Protein AF-A0AB33ZT89-F1 (afdb_monomer_lite)

Radius of gyration: 24.78 Å; chains: 1; bounding box: 82×39×62 Å

Secondary structure (DSSP, 8-state):
---------THHHHHHHHHHHHHHHHHHHTT--PPEEEEEEESS-TTTHHHHHHHHHT-S---EEEEEEE-S-SSSHHHHHHHHHHH-TTEEEEE----HHHHHHHHTTTT---SEEEEEETT----TTHHHHHHHHHHHHHHHHHHHHHHHHHHHHTTS--

Foldseek 3Di:
DDDDDDDPDPVVVVVVVVVVLVVVVVVLVVPLLFAEEEEEEDAALVPQQVQAVVLVPLAPNHRYAYEYEYQAHPDCVVVVLVVCVVVDVSRHYHYDHHDDDVVSVVPCPVVDDTPHYHYDYSNDHDDNHRVVVVSVVVSVVVVVVSVVVVVVVVVVVVVVPD

Sequence (162 aa):
MNNTELKGSSSGLVFFCVGAVYNEFILILEKFSEKVSVIVTGYNDEKYLDQCVNSILNQTYSNIELILVDDGSTDNSPKICEEYRQKYDQVRVLHKKNGGIGSSRNAWLAMASGDYVLFIDNNNWLTETHIEDWCNLLEKMLIFRLAILTDSMKKNLHFYIG

InterPro domains:
  IPR001173 Glycosyltransferase 2-like [PF00535] (37-139)
  IPR029044 Nucleotide-diphospho-sugar transferases [G3DSA:3.90.550.10] (23-154)
  IPR029044 Nucleotide-diphospho-sugar transferases [SSF53448] (35-140)

Structure (mmCIF, N/CA/C/O backbone):
data_AF-A0AB33ZT89-F1
#
_entry.id   AF-A0AB33ZT89-F1
#
loop_
_atom_site.group_PDB
_atom_site.id
_atom_site.type_symbol
_atom_site.label_atom_id
_atom_site.label_alt_id
_atom_site.label_comp_id
_atom_site.label_asym_id
_atom_site.label_entity_id
_atom_site.label_seq_id
_atom_site.pdbx_PDB_ins_code
_atom_site.Cartn_x
_atom_site.Cartn_y
_atom_site.Cartn_z
_atom_site.occupancy
_atom_site.B_iso_or_equiv
_atom_site.auth_seq_id
_atom_site.auth_comp_id
_atom_site.auth_asym_id
_atom_site.auth_atom_id
_atom_site.pdbx_PDB_model_num
ATOM 1 N N . MET A 1 1 ? -65.349 13.844 43.407 1.00 34.12 1 MET A N 1
ATOM 2 C CA . MET A 1 1 ? -65.394 12.539 42.718 1.00 34.12 1 MET A CA 1
ATOM 3 C C . MET A 1 1 ? -64.802 12.696 41.324 1.00 34.12 1 MET A C 1
ATOM 5 O O . MET A 1 1 ? -65.401 13.392 40.524 1.00 34.12 1 MET A O 1
ATOM 9 N N . ASN A 1 2 ? -63.638 12.061 41.131 1.00 29.56 2 ASN A N 1
ATOM 10 C CA . ASN A 1 2 ? -63.069 11.446 39.914 1.00 29.56 2 ASN A CA 1
ATOM 11 C C . ASN A 1 2 ? -62.803 12.344 38.684 1.00 29.56 2 ASN A C 1
ATOM 13 O O . ASN A 1 2 ? -63.726 12.902 38.111 1.00 29.56 2 ASN A O 1
ATOM 17 N N . ASN A 1 3 ? -61.517 12.586 38.374 1.00 34.12 3 ASN A N 1
ATOM 18 C CA . ASN A 1 3 ? -60.662 11.888 37.374 1.00 34.12 3 ASN A CA 1
ATOM 19 C C . ASN A 1 3 ? -60.982 12.368 35.940 1.00 34.12 3 ASN A C 1
ATOM 21 O O . ASN A 1 3 ? -62.136 12.354 35.548 1.00 34.12 3 ASN A O 1
ATOM 25 N N . THR A 1 4 ? -60.048 12.821 35.102 1.00 32.59 4 THR A N 1
ATOM 26 C CA . THR A 1 4 ? -58.751 12.214 34.756 1.00 32.59 4 THR A CA 1
ATOM 27 C C . THR A 1 4 ? -57.781 13.251 34.169 1.00 32.59 4 THR A C 1
ATOM 29 O O . THR A 1 4 ? -58.078 13.863 33.144 1.00 32.59 4 THR A O 1
ATOM 32 N N . GLU A 1 5 ? -56.591 13.379 34.758 1.00 31.77 5 GLU A N 1
ATOM 33 C CA . GLU A 1 5 ? -55.411 13.951 34.100 1.00 31.77 5 GLU A CA 1
ATOM 34 C C . GLU A 1 5 ? -54.874 12.971 33.043 1.00 31.77 5 GLU A C 1
ATOM 36 O O . GLU A 1 5 ? -54.553 11.820 33.350 1.00 31.77 5 GLU A O 1
ATOM 41 N N . LEU A 1 6 ? -54.731 13.435 31.801 1.00 32.16 6 LEU A N 1
ATOM 42 C CA . LEU A 1 6 ? -53.931 12.768 30.775 1.00 32.16 6 LEU A CA 1
ATOM 43 C C . LEU A 1 6 ? -52.449 13.076 31.035 1.00 32.16 6 LEU A C 1
ATOM 45 O O . LEU A 1 6 ? -51.930 14.112 30.625 1.00 32.16 6 LEU A O 1
ATOM 49 N N . LYS A 1 7 ? -51.755 12.159 31.718 1.00 34.41 7 LYS A N 1
ATOM 50 C CA . LYS A 1 7 ? -50.287 12.131 31.787 1.00 34.41 7 LYS A CA 1
ATOM 51 C C . LYS A 1 7 ? -49.716 11.676 30.439 1.00 34.41 7 LYS A C 1
ATOM 53 O O . LYS A 1 7 ? -49.582 10.482 30.193 1.00 34.41 7 LYS A O 1
ATOM 58 N N . GLY A 1 8 ? -49.352 12.626 29.580 1.00 35.75 8 GLY A N 1
ATOM 59 C CA . GLY A 1 8 ? -48.455 12.383 28.449 1.00 35.75 8 GLY A CA 1
ATOM 60 C C . GLY A 1 8 ? -47.007 12.455 28.926 1.00 35.75 8 GLY A C 1
ATOM 61 O O . GLY A 1 8 ? -46.497 13.543 29.182 1.00 35.75 8 GLY A O 1
ATOM 62 N N . SER A 1 9 ? -46.352 11.306 29.107 1.00 36.62 9 SER A N 1
ATOM 63 C CA . SER A 1 9 ? -44.961 11.258 29.555 1.00 36.62 9 SER A CA 1
ATOM 64 C C . SER A 1 9 ? -44.011 11.506 28.373 1.00 36.62 9 SER A C 1
ATOM 66 O O . SER A 1 9 ? -43.807 10.668 27.498 1.00 36.62 9 SER A O 1
ATOM 68 N N . SER A 1 10 ? -43.374 12.675 28.368 1.00 40.53 10 SER A N 1
ATOM 69 C CA . SER A 1 10 ? -42.259 13.041 27.477 1.00 40.53 10 SER A CA 1
ATOM 70 C C . SER A 1 10 ? -41.025 12.132 27.634 1.00 40.53 10 SER A C 1
ATOM 72 O O . SER A 1 10 ? -40.096 12.183 26.831 1.00 40.53 10 SER A O 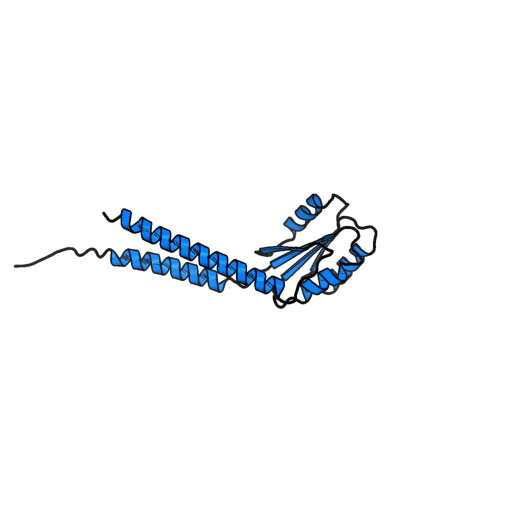1
ATOM 74 N N . SER A 1 11 ? -41.028 11.242 28.628 1.00 33.72 11 SER A N 1
ATOM 75 C CA . SER A 1 11 ? -39.993 10.238 28.880 1.00 33.72 11 SER A CA 1
ATOM 76 C C . SER A 1 11 ? -39.939 9.103 27.850 1.00 33.72 11 SER A C 1
ATOM 78 O O . SER A 1 11 ? -38.884 8.492 27.706 1.00 33.72 11 SER A O 1
ATOM 80 N N . GLY A 1 12 ? -41.019 8.836 27.102 1.00 29.48 12 GLY A N 1
ATOM 81 C CA . GLY A 1 12 ? -41.036 7.779 26.079 1.00 29.48 12 GLY A CA 1
ATOM 82 C C . GLY A 1 12 ? -40.236 8.127 24.818 1.00 29.48 12 GLY A C 1
ATOM 83 O O . GLY A 1 12 ? -39.539 7.275 24.275 1.00 29.48 12 GLY A O 1
ATOM 84 N N . LEU A 1 13 ? -40.272 9.393 24.387 1.00 31.30 13 LEU A N 1
ATOM 85 C CA . LEU A 1 13 ? -39.585 9.862 23.176 1.00 31.30 13 LEU A CA 1
ATOM 86 C C . LEU A 1 13 ? -38.067 10.003 23.393 1.00 31.30 13 LEU A C 1
ATOM 88 O O . LEU A 1 13 ? -37.276 9.640 22.526 1.00 31.30 13 LEU A O 1
ATOM 92 N N . VAL A 1 14 ? -37.656 10.458 24.585 1.00 33.09 14 VAL A N 1
ATOM 93 C CA . VAL A 1 14 ? -36.238 10.567 24.972 1.00 33.09 14 VAL A CA 1
ATOM 94 C C . VAL A 1 14 ? -35.586 9.184 25.065 1.00 33.09 14 VAL A C 1
ATOM 96 O O . VAL A 1 14 ? -34.478 9.005 24.569 1.00 33.09 14 VAL A O 1
ATOM 99 N N . PHE A 1 15 ? -36.277 8.181 25.622 1.00 32.16 15 PHE A N 1
ATOM 100 C CA . PHE A 1 15 ? -35.763 6.804 25.660 1.00 32.16 15 PHE A CA 1
ATOM 101 C C . PHE A 1 15 ? -35.628 6.193 24.257 1.00 32.16 15 PHE A C 1
ATOM 103 O O . PHE A 1 15 ? -34.660 5.483 23.988 1.00 32.16 15 PHE A O 1
ATOM 110 N N . PHE A 1 16 ? -36.550 6.518 23.345 1.00 36.16 16 PHE A N 1
ATOM 111 C CA . PHE A 1 16 ? -36.512 6.047 21.958 1.00 36.16 16 PHE A CA 1
ATOM 112 C C . PHE A 1 16 ? -35.351 6.669 21.162 1.00 36.16 16 PHE A C 1
ATOM 114 O O . PHE A 1 16 ? -34.632 5.950 20.470 1.00 36.16 16 PHE A O 1
ATOM 121 N N . CYS A 1 17 ? -35.097 7.977 21.321 1.00 45.22 17 CYS A N 1
ATOM 122 C CA . CYS A 1 17 ? -33.931 8.647 20.728 1.00 45.22 17 CYS A CA 1
ATOM 123 C C . CYS A 1 17 ? -32.603 8.086 21.253 1.00 45.22 17 CYS A C 1
ATOM 125 O O . CYS A 1 17 ? -31.674 7.891 20.476 1.00 45.22 17 CYS A O 1
ATOM 127 N N . VAL A 1 18 ? -32.498 7.806 22.557 1.00 50.53 18 VAL A N 1
ATOM 128 C CA . VAL A 1 18 ? -31.266 7.252 23.139 1.00 50.53 18 VAL A CA 1
ATOM 129 C C . VAL A 1 18 ? -31.041 5.813 22.666 1.00 50.53 18 VAL A C 1
ATOM 131 O O . VAL A 1 18 ? -29.913 5.480 22.325 1.00 50.53 18 VAL A O 1
ATOM 134 N N . GLY A 1 19 ? -32.089 4.985 22.577 1.00 50.44 19 GLY A N 1
ATOM 135 C CA . GLY A 1 19 ? -31.994 3.601 22.096 1.00 50.44 19 GLY A CA 1
ATOM 136 C C . GLY A 1 19 ? -31.639 3.473 20.609 1.00 50.44 19 GLY A C 1
ATOM 137 O O . GLY A 1 19 ? -30.825 2.625 20.254 1.00 50.44 19 GLY A O 1
ATOM 138 N N . ALA A 1 20 ? -32.181 4.341 19.747 1.00 52.38 20 ALA A N 1
ATOM 139 C CA . ALA A 1 20 ? -31.820 4.375 18.326 1.00 52.38 20 ALA A CA 1
ATOM 140 C C . ALA A 1 20 ? -30.356 4.795 18.120 1.00 52.38 20 ALA A C 1
ATOM 142 O O . ALA A 1 20 ? -29.627 4.132 17.387 1.00 52.38 20 ALA A O 1
ATOM 143 N N . VAL A 1 21 ? -29.898 5.825 18.844 1.00 58.00 21 VAL A N 1
ATOM 144 C CA . VAL A 1 21 ? -28.490 6.249 18.826 1.00 58.00 21 VAL A CA 1
ATOM 145 C C . VAL A 1 21 ? -27.582 5.153 19.383 1.00 58.00 21 VAL A C 1
ATOM 147 O O . VAL A 1 21 ? -26.502 4.954 18.852 1.00 58.00 21 VAL A O 1
ATOM 150 N N . TYR A 1 22 ? -28.008 4.409 20.409 1.00 57.62 22 TYR A N 1
ATOM 151 C CA . TYR A 1 22 ? -27.221 3.308 20.974 1.00 57.62 22 TYR A CA 1
ATOM 152 C C . TYR A 1 22 ? -27.085 2.125 20.007 1.00 57.62 22 TYR A C 1
ATOM 154 O O . TYR A 1 22 ? -26.001 1.569 19.888 1.00 57.62 22 TYR A O 1
ATOM 162 N N . ASN A 1 23 ? -28.148 1.760 19.284 1.00 53.50 23 ASN A N 1
ATOM 163 C CA . ASN A 1 23 ? -28.082 0.703 18.271 1.00 53.50 23 ASN A CA 1
ATOM 164 C C . ASN A 1 23 ? -27.254 1.123 17.051 1.00 53.50 23 ASN A C 1
ATOM 166 O O . ASN A 1 23 ? -26.459 0.323 16.569 1.00 53.50 23 ASN A O 1
ATOM 170 N N . GLU A 1 24 ? -27.378 2.369 16.580 1.00 57.09 24 GLU A N 1
ATOM 171 C CA . GLU A 1 24 ? -26.465 2.900 15.558 1.00 57.09 24 GLU A CA 1
ATOM 172 C C . GLU A 1 24 ? -25.019 2.931 16.068 1.00 57.09 24 GLU A C 1
ATOM 174 O O . GLU A 1 24 ? -24.102 2.605 15.326 1.00 57.09 24 GLU A O 1
ATOM 179 N N . PHE A 1 25 ? -24.804 3.243 17.347 1.00 60.03 25 PHE A N 1
ATOM 180 C CA . PHE A 1 25 ? -23.483 3.248 17.974 1.00 60.03 25 PHE A CA 1
ATOM 181 C C . PHE A 1 25 ? -22.879 1.839 18.091 1.00 60.03 25 PHE A C 1
ATOM 183 O O . PHE A 1 25 ? -21.705 1.663 17.787 1.00 60.03 25 PHE A O 1
ATOM 190 N N . ILE A 1 26 ? -23.672 0.826 18.457 1.00 56.72 26 ILE A N 1
ATOM 191 C CA . ILE A 1 26 ? -23.245 -0.584 18.464 1.00 56.72 26 ILE A CA 1
ATOM 192 C C . ILE A 1 26 ? -22.942 -1.065 17.039 1.00 56.72 26 ILE A C 1
ATOM 194 O O . ILE A 1 26 ? -21.902 -1.675 16.826 1.00 56.72 26 ILE A O 1
ATOM 198 N N . LEU A 1 27 ? -23.772 -0.711 16.050 1.00 54.66 27 LEU A N 1
ATOM 199 C CA . LEU A 1 27 ? -23.512 -1.019 14.637 1.00 54.66 27 LEU A CA 1
ATOM 200 C C . LEU A 1 27 ? -22.249 -0.331 14.099 1.00 54.66 27 LEU A C 1
ATOM 202 O O . LEU A 1 27 ? -21.576 -0.896 13.244 1.00 54.66 27 LEU A O 1
ATOM 206 N N . ILE A 1 28 ? -21.920 0.872 14.581 1.00 56.81 28 ILE A N 1
ATOM 207 C CA . ILE A 1 28 ? -20.676 1.578 14.239 1.00 56.81 28 ILE A CA 1
ATOM 208 C C . ILE A 1 28 ? -19.463 0.871 14.858 1.00 56.81 28 ILE A C 1
ATOM 210 O O . ILE A 1 28 ? -18.445 0.740 14.189 1.00 56.81 28 ILE A O 1
ATOM 214 N N . LEU A 1 29 ? -19.569 0.387 16.100 1.00 53.94 29 LEU A N 1
ATOM 215 C CA . LEU A 1 29 ? -18.483 -0.318 16.793 1.00 53.94 29 LEU A CA 1
ATOM 216 C C . LEU A 1 29 ? -18.247 -1.738 16.254 1.00 53.94 29 LEU A C 1
ATOM 218 O O . LEU A 1 29 ? -17.104 -2.163 16.123 1.00 53.94 29 LEU A O 1
ATOM 222 N N . GLU A 1 30 ? -19.304 -2.470 15.896 1.00 56.25 30 GLU A N 1
ATOM 223 C CA . GLU A 1 30 ? -19.187 -3.828 15.341 1.00 56.25 30 GLU A CA 1
ATOM 224 C C . GLU A 1 30 ? -18.564 -3.856 13.934 1.00 56.25 30 GLU A C 1
ATOM 226 O O . GLU A 1 30 ? -18.146 -4.915 13.464 1.00 56.25 30 GLU A O 1
ATOM 231 N N . LYS A 1 31 ? -18.464 -2.705 13.258 1.00 53.84 31 LYS A N 1
ATOM 232 C CA . LYS A 1 31 ? -18.026 -2.613 11.860 1.00 53.84 31 LYS A CA 1
ATOM 233 C C . LYS A 1 31 ? -16.517 -2.472 11.648 1.00 53.84 31 LYS A C 1
ATOM 235 O O . LYS A 1 31 ? -16.072 -2.520 10.512 1.00 53.84 31 LYS A O 1
ATOM 240 N N . PHE A 1 32 ? -15.710 -2.347 12.702 1.00 59.41 32 PHE A N 1
ATOM 241 C CA . PHE A 1 32 ? -14.314 -1.887 12.594 1.00 59.41 32 PHE A CA 1
ATOM 242 C C . PHE A 1 32 ? -13.289 -2.847 11.952 1.00 59.41 32 PHE A C 1
ATOM 244 O O . PHE A 1 32 ? -12.094 -2.553 11.931 1.00 59.41 32 PHE A O 1
ATOM 251 N N . SER A 1 33 ? -13.720 -3.952 11.339 1.00 61.97 33 SER A N 1
ATOM 252 C CA . SER A 1 33 ? -12.859 -4.762 10.461 1.00 61.97 33 SER A CA 1
ATOM 253 C C . SER A 1 33 ? -12.910 -4.257 9.013 1.00 61.97 33 SER A C 1
ATOM 255 O O . SER A 1 33 ? -13.154 -5.014 8.075 1.00 61.97 33 SER A O 1
ATOM 257 N N . GLU A 1 34 ? -12.708 -2.956 8.837 1.00 84.88 34 GLU A N 1
ATOM 258 C CA . GLU A 1 34 ? -12.790 -2.297 7.533 1.00 84.88 34 GLU A CA 1
ATOM 259 C C . GLU A 1 34 ? -11.513 -2.534 6.713 1.00 84.88 34 GLU A C 1
ATOM 261 O O . GLU A 1 34 ? -10.403 -2.589 7.242 1.00 84.88 34 GLU A O 1
ATOM 266 N N . LYS A 1 35 ? -11.641 -2.691 5.397 1.00 94.00 35 LYS A N 1
ATOM 267 C CA . LYS A 1 35 ? -10.486 -3.004 4.548 1.00 94.00 35 LYS A CA 1
ATOM 268 C C . LYS A 1 35 ? -9.660 -1.741 4.290 1.00 94.00 35 LYS A C 1
ATOM 270 O O . LYS A 1 35 ? -10.204 -0.698 3.931 1.00 94.00 35 LYS A O 1
ATOM 275 N N . VAL A 1 36 ? -8.334 -1.830 4.403 1.00 96.56 36 VAL A N 1
ATOM 276 C CA . VAL A 1 36 ? -7.425 -0.702 4.127 1.00 96.56 36 VAL A CA 1
ATOM 277 C C . VAL A 1 36 ? -6.739 -0.888 2.773 1.00 96.56 36 VAL A C 1
ATOM 279 O O . VAL A 1 36 ? -5.993 -1.846 2.570 1.00 96.56 36 VAL A O 1
ATOM 282 N N . SER A 1 37 ? -6.947 0.052 1.850 1.00 97.44 37 SER A N 1
ATOM 283 C CA . SER A 1 37 ? -6.167 0.171 0.615 1.00 97.44 37 SER A CA 1
ATOM 284 C C . SER A 1 37 ? -4.886 0.959 0.880 1.00 97.44 37 SER A C 1
ATOM 286 O O . SER A 1 37 ? -4.914 2.185 1.016 1.00 97.44 37 SER A O 1
ATOM 288 N N . VAL A 1 38 ? -3.748 0.273 0.924 1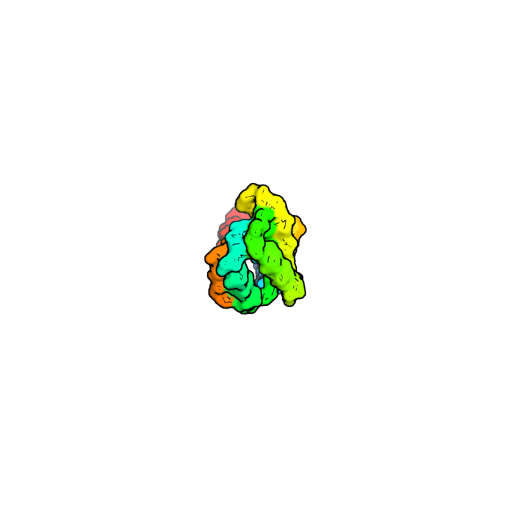.00 97.56 38 VAL A N 1
ATOM 289 C CA . VAL A 1 38 ? -2.434 0.916 1.023 1.00 97.56 38 VAL A CA 1
ATOM 290 C C . VAL A 1 38 ? -1.909 1.184 -0.382 1.00 97.56 38 VAL A C 1
ATOM 292 O O . VAL A 1 38 ? -1.789 0.268 -1.194 1.00 97.56 38 VAL A O 1
ATOM 295 N N . ILE A 1 39 ? -1.609 2.444 -0.681 1.00 97.06 39 ILE A N 1
ATOM 296 C CA . ILE A 1 39 ? -1.169 2.893 -2.001 1.00 97.06 39 ILE A CA 1
ATOM 297 C C . ILE A 1 39 ? 0.302 3.288 -1.931 1.00 97.06 39 ILE A C 1
ATOM 299 O O . ILE A 1 39 ? 0.657 4.228 -1.217 1.00 97.06 39 ILE A O 1
ATOM 303 N N . VAL A 1 40 ? 1.130 2.617 -2.730 1.00 96.25 40 VAL A N 1
ATOM 304 C CA . VAL A 1 40 ? 2.537 2.976 -2.940 1.00 96.25 40 VAL A CA 1
ATOM 305 C C . VAL A 1 40 ? 2.705 3.388 -4.394 1.00 96.25 40 VAL A C 1
ATOM 307 O O . VAL A 1 40 ? 2.487 2.594 -5.309 1.00 96.25 40 VAL A O 1
ATOM 310 N N . THR A 1 41 ? 3.073 4.645 -4.623 1.00 94.12 41 THR A N 1
ATOM 311 C CA . THR A 1 41 ? 3.369 5.162 -5.966 1.00 94.12 41 THR A CA 1
ATOM 312 C C . THR A 1 41 ? 4.869 5.358 -6.117 1.00 94.12 41 THR A C 1
ATOM 314 O O . THR A 1 41 ? 5.470 5.955 -5.224 1.00 94.12 41 THR A O 1
ATOM 317 N N . GLY A 1 42 ? 5.453 4.929 -7.237 1.00 91.62 42 GLY A N 1
ATOM 318 C CA . GLY A 1 42 ? 6.895 5.034 -7.458 1.00 91.62 42 GLY A CA 1
ATOM 319 C C . GLY A 1 42 ? 7.316 5.277 -8.906 1.00 91.62 42 GLY A C 1
ATOM 320 O O . GLY A 1 42 ? 6.551 5.051 -9.846 1.00 91.62 42 GLY A O 1
ATOM 321 N N . TYR A 1 43 ? 8.542 5.775 -9.053 1.00 95.00 43 TYR A N 1
ATOM 322 C CA . TYR A 1 43 ? 9.283 5.927 -10.299 1.00 95.00 43 TYR A CA 1
ATOM 323 C C . TYR A 1 43 ? 10.782 5.775 -10.009 1.00 95.00 43 TYR A C 1
ATOM 325 O O . TYR A 1 43 ? 11.399 6.670 -9.432 1.00 95.00 43 TYR A O 1
ATOM 333 N N . ASN A 1 44 ? 11.369 4.679 -10.485 1.00 95.56 44 ASN A N 1
ATOM 334 C CA . ASN A 1 44 ? 12.773 4.313 -10.293 1.00 95.56 44 ASN A CA 1
ATOM 335 C C . ASN A 1 44 ? 13.207 4.148 -8.816 1.00 95.56 44 ASN A C 1
ATOM 337 O O . ASN A 1 44 ? 14.166 4.780 -8.363 1.00 95.56 44 ASN A O 1
ATOM 341 N N . ASP A 1 45 ? 12.504 3.293 -8.067 1.00 92.06 45 ASP A N 1
ATOM 342 C CA . ASP A 1 45 ? 12.680 3.088 -6.620 1.00 92.06 45 ASP A CA 1
ATOM 343 C C . ASP A 1 45 ? 13.215 1.702 -6.243 1.00 92.06 45 ASP A C 1
ATOM 345 O O . ASP A 1 45 ? 13.026 1.250 -5.108 1.00 92.06 45 ASP A O 1
ATOM 349 N N . GLU A 1 46 ? 13.916 1.020 -7.155 1.00 95.00 46 GLU A N 1
ATOM 350 C CA . GLU A 1 46 ? 14.351 -0.374 -6.970 1.00 95.00 46 GLU A CA 1
ATOM 351 C C . GLU A 1 46 ? 15.127 -0.625 -5.662 1.00 95.00 46 GLU A C 1
ATOM 353 O O . GLU A 1 46 ? 15.126 -1.734 -5.134 1.00 95.00 46 GLU A O 1
ATOM 358 N N . LYS A 1 47 ? 15.772 0.414 -5.113 1.00 95.81 47 LYS A N 1
ATOM 359 C CA . LYS A 1 47 ? 16.573 0.344 -3.881 1.00 95.81 47 LYS A CA 1
ATOM 360 C C . LYS A 1 47 ? 15.748 0.279 -2.597 1.00 95.81 47 LYS A C 1
ATOM 362 O O . LYS A 1 47 ? 16.250 -0.241 -1.606 1.00 95.81 47 LYS A O 1
ATOM 367 N N . TYR A 1 48 ? 14.545 0.850 -2.591 1.00 94.19 48 TYR A N 1
ATOM 368 C CA . TYR A 1 48 ? 13.740 1.033 -1.375 1.00 94.19 48 TYR A CA 1
ATOM 369 C C . TYR A 1 48 ? 12.405 0.294 -1.430 1.00 94.19 48 TYR A C 1
ATOM 371 O O . TYR A 1 48 ? 11.851 -0.047 -0.384 1.00 94.19 48 TYR A O 1
ATOM 379 N N . LEU A 1 49 ? 11.921 -0.000 -2.640 1.00 94.88 49 LEU A N 1
ATOM 380 C CA . LEU A 1 49 ? 10.620 -0.612 -2.872 1.00 94.88 49 LEU A CA 1
ATOM 381 C C . LEU A 1 49 ? 10.443 -1.928 -2.105 1.00 94.88 49 LEU A C 1
ATOM 383 O O . LEU A 1 49 ? 9.405 -2.133 -1.485 1.00 94.88 49 LEU A O 1
ATOM 387 N N . ASP A 1 50 ? 11.464 -2.788 -2.087 1.00 95.12 50 ASP A N 1
ATOM 388 C CA . ASP A 1 50 ? 11.401 -4.073 -1.383 1.00 95.12 50 ASP A CA 1
ATOM 389 C C . ASP A 1 50 ? 11.193 -3.901 0.132 1.00 95.12 50 ASP A C 1
ATOM 391 O O . ASP A 1 50 ? 10.319 -4.528 0.730 1.00 95.12 50 ASP A O 1
ATOM 395 N N . GLN A 1 51 ? 11.942 -2.986 0.754 1.00 96.19 51 GLN A N 1
ATOM 396 C CA . GLN A 1 51 ? 11.816 -2.687 2.180 1.00 96.19 51 GLN A CA 1
ATOM 397 C C . GLN A 1 51 ? 10.457 -2.048 2.504 1.00 96.19 51 GLN A C 1
ATOM 399 O O . GLN A 1 51 ? 9.823 -2.414 3.497 1.00 96.19 51 GLN A O 1
ATOM 404 N N . CYS A 1 52 ? 9.999 -1.120 1.659 1.00 96.69 52 CYS A N 1
ATOM 405 C CA . CYS A 1 52 ? 8.696 -0.471 1.787 1.00 96.69 52 CYS A CA 1
ATOM 406 C C . CYS A 1 52 ? 7.562 -1.510 1.757 1.00 96.69 52 CYS A C 1
ATOM 408 O O . CYS A 1 52 ? 6.788 -1.614 2.714 1.00 96.69 52 CYS A O 1
ATOM 410 N N . VAL A 1 53 ? 7.519 -2.343 0.712 1.00 96.81 53 VAL A N 1
ATOM 411 C CA . VAL A 1 53 ? 6.474 -3.358 0.519 1.00 96.81 53 VAL A CA 1
ATOM 412 C C . VAL A 1 53 ? 6.487 -4.393 1.642 1.00 96.81 53 VAL A C 1
ATOM 414 O O . VAL A 1 53 ? 5.434 -4.684 2.212 1.00 96.81 53 VAL A O 1
ATOM 417 N N . ASN A 1 54 ? 7.663 -4.891 2.034 1.00 96.94 54 ASN A N 1
ATOM 418 C CA . ASN A 1 54 ? 7.771 -5.829 3.151 1.00 96.94 54 ASN A CA 1
ATOM 419 C C . ASN A 1 54 ? 7.264 -5.230 4.470 1.00 96.94 54 ASN A C 1
ATOM 421 O O . ASN A 1 54 ? 6.630 -5.938 5.250 1.00 96.94 54 ASN A O 1
ATOM 425 N N . SER A 1 55 ? 7.490 -3.939 4.729 1.00 97.69 55 SER A N 1
ATOM 426 C CA . SER A 1 55 ? 6.982 -3.302 5.954 1.00 97.69 55 SER A CA 1
ATOM 427 C C . SER A 1 55 ? 5.452 -3.238 6.008 1.00 97.69 55 SER A C 1
ATOM 429 O O . SER A 1 55 ? 4.874 -3.305 7.091 1.00 97.69 55 SER A O 1
ATOM 431 N N . ILE A 1 56 ? 4.793 -3.161 4.847 1.00 97.69 56 ILE A N 1
ATOM 432 C CA . ILE A 1 56 ? 3.330 -3.139 4.730 1.00 97.69 56 ILE A CA 1
ATOM 433 C C . ILE A 1 56 ? 2.755 -4.557 4.826 1.00 97.69 56 ILE A C 1
ATOM 435 O O . ILE A 1 56 ? 1.735 -4.769 5.474 1.00 97.69 56 ILE A O 1
ATOM 439 N N . LEU A 1 57 ? 3.401 -5.545 4.202 1.00 97.00 57 LEU A N 1
ATOM 440 C CA . LEU A 1 57 ? 2.921 -6.932 4.216 1.00 97.00 57 LEU A CA 1
ATOM 441 C C . LEU A 1 57 ? 3.113 -7.629 5.572 1.00 97.00 57 LEU A C 1
ATOM 443 O O . LEU A 1 57 ? 2.419 -8.604 5.845 1.00 97.00 57 LEU A O 1
ATOM 447 N N . ASN A 1 58 ? 4.019 -7.129 6.416 1.00 97.19 58 ASN A N 1
ATOM 448 C CA . ASN A 1 58 ? 4.278 -7.649 7.764 1.00 97.19 58 ASN A CA 1
ATOM 449 C C . ASN A 1 58 ? 3.548 -6.864 8.873 1.00 97.19 58 ASN A C 1
ATOM 451 O O . ASN A 1 58 ? 3.966 -6.904 10.028 1.00 97.19 58 ASN A O 1
ATOM 455 N N . GLN A 1 59 ? 2.490 -6.120 8.539 1.00 97.88 59 GLN A N 1
ATOM 456 C CA . GLN A 1 59 ? 1.684 -5.423 9.543 1.00 97.88 59 GLN A CA 1
ATOM 457 C C . GLN A 1 59 ? 0.909 -6.410 10.424 1.00 97.88 59 GLN A C 1
ATOM 459 O O . GLN A 1 59 ? 0.473 -7.466 9.965 1.00 97.88 59 GLN A O 1
ATOM 464 N N . THR A 1 60 ? 0.677 -6.037 11.683 1.00 96.75 60 THR A N 1
ATOM 465 C CA . THR A 1 60 ? -0.225 -6.777 12.584 1.00 96.75 60 THR A CA 1
ATOM 466 C C . THR A 1 60 ? -1.684 -6.704 12.126 1.00 96.75 60 THR A C 1
ATOM 468 O O . THR A 1 60 ? -2.456 -7.638 12.348 1.00 96.75 60 THR A O 1
ATOM 471 N N . TYR A 1 61 ? -2.054 -5.625 11.430 1.00 95.69 61 TYR A N 1
ATOM 472 C CA . TYR A 1 61 ? -3.350 -5.476 10.779 1.00 95.69 61 TYR A CA 1
ATOM 473 C C . TYR A 1 61 ? -3.409 -6.290 9.480 1.00 95.69 61 TYR A C 1
ATOM 475 O O . TYR A 1 61 ? -2.606 -6.075 8.577 1.00 95.69 61 TYR A O 1
ATOM 483 N N . SER A 1 62 ? -4.370 -7.207 9.358 1.00 93.44 62 SER A N 1
ATOM 484 C CA . SER A 1 62 ? -4.394 -8.184 8.259 1.00 93.44 62 SER A CA 1
ATOM 485 C C . SER A 1 62 ? -5.312 -7.827 7.086 1.00 93.44 62 SER A C 1
ATOM 487 O O . SER A 1 62 ? -5.068 -8.292 5.973 1.00 93.44 62 SER A O 1
ATOM 489 N N . ASN A 1 63 ? -6.356 -7.013 7.291 1.00 95.62 63 ASN A N 1
ATOM 490 C CA . ASN A 1 63 ? -7.344 -6.691 6.252 1.00 95.62 63 ASN A CA 1
ATOM 491 C C . ASN A 1 63 ? -6.850 -5.569 5.319 1.00 95.62 63 ASN A C 1
ATOM 493 O O . ASN A 1 63 ? -7.405 -4.470 5.266 1.00 95.62 63 ASN A O 1
ATOM 497 N N . ILE A 1 64 ? -5.754 -5.846 4.615 1.00 96.75 64 ILE A N 1
ATOM 498 C CA . ILE A 1 64 ? -5.054 -4.902 3.744 1.00 96.75 64 ILE A CA 1
ATOM 499 C C . ILE A 1 64 ? -5.158 -5.373 2.296 1.00 96.75 64 ILE A C 1
ATOM 501 O O . ILE A 1 64 ? -4.957 -6.548 1.998 1.00 96.75 64 ILE A O 1
ATOM 505 N N . GLU A 1 65 ? -5.378 -4.440 1.375 1.00 97.38 65 GLU A N 1
ATOM 506 C CA . GLU A 1 65 ? -4.905 -4.589 -0.002 1.00 97.38 65 GLU A CA 1
ATOM 507 C C . GLU A 1 65 ? -3.778 -3.597 -0.278 1.00 97.38 65 GLU A C 1
ATOM 509 O O . GLU A 1 65 ? -3.830 -2.443 0.147 1.00 97.38 65 GLU A O 1
ATOM 514 N N . LEU A 1 66 ? -2.765 -4.038 -1.015 1.00 98.06 66 LEU A N 1
ATOM 515 C CA . LEU A 1 66 ? -1.632 -3.209 -1.400 1.00 98.06 66 LEU A CA 1
ATOM 516 C C . LEU A 1 66 ? -1.700 -2.928 -2.898 1.00 98.06 66 LEU A C 1
ATOM 518 O O . LEU A 1 66 ? -1.720 -3.850 -3.711 1.00 98.06 66 LEU A O 1
ATOM 522 N N . ILE A 1 67 ? -1.717 -1.652 -3.268 1.00 98.12 67 ILE A N 1
ATOM 523 C CA . ILE A 1 67 ? -1.734 -1.205 -4.658 1.00 98.12 67 ILE A CA 1
ATOM 524 C C . ILE A 1 67 ? -0.409 -0.512 -4.960 1.00 98.12 67 ILE A C 1
ATOM 526 O O . ILE A 1 67 ? -0.124 0.570 -4.447 1.00 98.12 67 ILE A O 1
ATOM 530 N N . LEU A 1 68 ? 0.383 -1.143 -5.822 1.00 97.62 68 LEU A N 1
ATOM 531 C CA . LEU A 1 68 ? 1.645 -0.617 -6.325 1.00 97.62 68 LEU A CA 1
ATOM 532 C C . LEU A 1 68 ? 1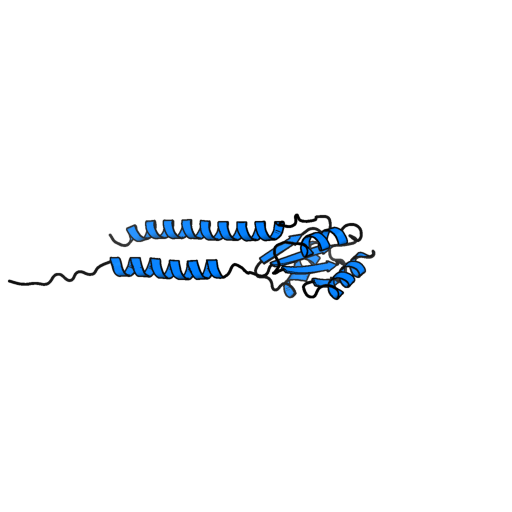.397 0.070 -7.668 1.00 97.62 68 LEU A C 1
ATOM 534 O O . LEU A 1 68 ? 0.945 -0.561 -8.625 1.00 97.62 68 LEU A O 1
ATOM 538 N N . VAL A 1 69 ? 1.690 1.363 -7.747 1.00 96.94 69 VAL A N 1
ATOM 539 C CA . VAL A 1 69 ? 1.586 2.144 -8.983 1.00 96.94 69 VAL A CA 1
ATOM 540 C C . VAL A 1 69 ? 2.985 2.500 -9.459 1.00 96.94 69 VAL A C 1
ATOM 542 O O . VAL A 1 69 ? 3.647 3.359 -8.878 1.00 96.94 69 VAL A O 1
ATOM 545 N N . ASP A 1 70 ? 3.404 1.863 -10.543 1.00 96.94 70 ASP A N 1
ATOM 546 C CA . ASP A 1 70 ? 4.649 2.158 -11.240 1.00 96.94 70 ASP A CA 1
ATOM 547 C C . ASP A 1 70 ? 4.396 3.205 -12.338 1.00 96.94 70 ASP A C 1
ATOM 549 O O . ASP A 1 70 ? 3.694 2.949 -13.324 1.00 96.94 70 ASP A O 1
ATOM 553 N N . ASP A 1 71 ? 4.968 4.401 -12.172 1.00 96.62 71 ASP A N 1
ATOM 554 C CA . ASP A 1 71 ? 4.832 5.524 -13.109 1.00 96.62 71 ASP A CA 1
ATOM 555 C C . ASP A 1 71 ? 5.843 5.448 -14.264 1.00 96.62 71 ASP A C 1
ATOM 557 O O . ASP A 1 71 ? 6.480 6.432 -14.638 1.00 96.62 71 ASP A O 1
ATOM 561 N N . GLY A 1 72 ? 5.989 4.260 -14.846 1.00 96.75 72 GLY A N 1
ATOM 562 C CA . GLY A 1 72 ? 6.799 4.025 -16.036 1.00 96.75 72 GLY A CA 1
ATOM 563 C C . GLY A 1 72 ? 8.291 4.007 -15.747 1.00 96.75 72 GLY A C 1
ATOM 564 O O . GLY A 1 72 ? 9.053 4.628 -16.493 1.00 96.75 72 GLY A O 1
ATOM 565 N N . SER A 1 73 ? 8.690 3.331 -14.668 1.00 97.12 73 SER A N 1
ATOM 566 C CA . SER A 1 73 ? 10.094 3.170 -14.291 1.00 97.12 73 SER A CA 1
ATOM 567 C C . SER A 1 73 ? 10.903 2.466 -15.383 1.00 97.12 73 SER A C 1
ATOM 569 O O . SER A 1 73 ? 10.398 1.647 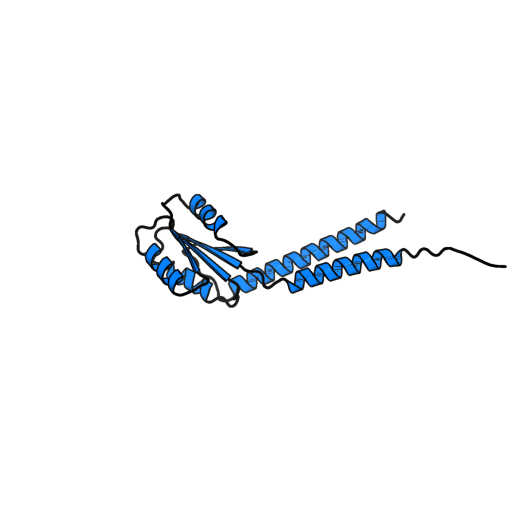-16.152 1.00 97.12 73 SER A O 1
ATOM 571 N N . THR A 1 74 ? 12.191 2.789 -15.437 1.00 97.38 74 THR A N 1
ATOM 572 C CA . THR A 1 74 ? 13.176 2.222 -16.372 1.00 97.38 74 THR A CA 1
ATOM 573 C C . THR A 1 74 ? 14.208 1.331 -15.682 1.00 97.38 74 THR A C 1
ATOM 575 O O . THR A 1 74 ? 15.100 0.805 -16.344 1.00 97.38 74 THR A O 1
ATOM 578 N N . ASP A 1 75 ? 14.128 1.213 -14.359 1.00 97.44 75 ASP A N 1
ATOM 579 C CA . ASP A 1 75 ? 14.963 0.346 -13.530 1.00 97.44 75 ASP A CA 1
ATOM 580 C C . ASP A 1 75 ? 14.248 -0.991 -13.228 1.00 97.44 75 ASP A C 1
ATOM 582 O O . ASP A 1 75 ? 13.332 -1.389 -13.954 1.00 97.44 75 ASP A O 1
ATOM 586 N N . ASN A 1 76 ? 14.656 -1.718 -12.180 1.00 97.75 76 ASN A N 1
ATOM 587 C CA . ASN A 1 76 ? 14.016 -2.989 -11.818 1.00 97.75 76 ASN A CA 1
ATOM 588 C C . ASN A 1 76 ? 12.704 -2.847 -11.027 1.00 97.75 76 ASN A C 1
ATOM 590 O O . ASN A 1 76 ? 12.082 -3.870 -10.730 1.00 97.75 76 ASN A O 1
ATOM 594 N N . SER A 1 77 ? 12.236 -1.634 -10.713 1.00 97.25 77 SER A N 1
ATOM 595 C CA . SER A 1 77 ? 10.995 -1.425 -9.945 1.00 97.25 77 SER A CA 1
ATOM 596 C C . SER A 1 77 ? 9.780 -2.173 -10.514 1.00 97.25 77 SER A C 1
ATOM 598 O O . SER A 1 77 ? 9.092 -2.840 -9.740 1.00 97.25 77 SER A O 1
ATOM 600 N N . PRO A 1 78 ? 9.518 -2.170 -11.842 1.00 97.75 78 PRO A N 1
ATOM 601 C CA . PRO A 1 78 ? 8.360 -2.866 -12.400 1.00 97.75 78 PRO A CA 1
ATOM 602 C C . PRO A 1 78 ? 8.427 -4.379 -12.173 1.00 97.75 78 PRO A C 1
ATOM 604 O O . PRO A 1 78 ? 7.412 -5.018 -11.903 1.00 97.75 78 PRO A O 1
ATOM 607 N N . LYS A 1 79 ? 9.638 -4.947 -12.244 1.00 98.31 79 LYS A N 1
ATOM 608 C CA . LYS A 1 79 ? 9.879 -6.369 -11.998 1.00 98.31 79 LYS A CA 1
ATOM 609 C C . LYS A 1 79 ? 9.618 -6.724 -10.533 1.00 98.31 79 LYS A C 1
ATOM 611 O O . LYS A 1 79 ? 8.927 -7.702 -10.278 1.00 98.31 79 LYS A O 1
ATOM 616 N N . ILE A 1 80 ? 10.112 -5.911 -9.598 1.00 97.56 80 ILE A N 1
ATOM 617 C CA . ILE A 1 80 ? 9.877 -6.100 -8.158 1.00 97.56 80 ILE A CA 1
ATOM 618 C C . ILE A 1 80 ? 8.370 -6.060 -7.860 1.00 97.56 80 ILE A C 1
ATOM 620 O O . ILE A 1 80 ? 7.852 -6.958 -7.201 1.00 97.56 80 ILE A O 1
ATOM 624 N N . CYS A 1 81 ? 7.636 -5.075 -8.397 1.00 97.88 81 CYS A N 1
ATOM 625 C CA . CYS A 1 81 ? 6.178 -5.001 -8.243 1.00 97.88 81 CYS A CA 1
ATOM 626 C C . CYS A 1 81 ? 5.484 -6.298 -8.689 1.00 97.88 81 CYS A C 1
ATOM 628 O O . CYS A 1 81 ? 4.616 -6.823 -7.990 1.00 97.88 81 CYS A O 1
ATOM 630 N N . GLU A 1 82 ? 5.874 -6.818 -9.850 1.00 98.31 82 GLU A N 1
ATOM 631 C CA . GLU A 1 82 ? 5.287 -8.019 -10.433 1.00 98.31 82 GLU A CA 1
ATOM 632 C C . GLU A 1 82 ? 5.602 -9.288 -9.623 1.00 98.31 82 GLU A C 1
ATOM 634 O O . GLU A 1 82 ? 4.725 -10.134 -9.444 1.00 98.31 82 GLU A O 1
ATOM 639 N N . GLU A 1 83 ? 6.808 -9.398 -9.058 1.00 98.31 83 GLU A N 1
ATOM 640 C CA . GLU A 1 83 ? 7.174 -10.482 -8.136 1.00 98.31 83 GLU A CA 1
ATOM 641 C C . GLU A 1 83 ? 6.257 -10.501 -6.901 1.00 98.31 83 GLU A C 1
ATOM 643 O O . GLU A 1 83 ? 5.749 -11.559 -6.516 1.00 98.31 83 GLU A O 1
ATOM 648 N N . TYR A 1 84 ? 5.963 -9.333 -6.320 1.00 98.31 84 TYR A N 1
ATOM 649 C CA . TYR A 1 84 ? 5.020 -9.226 -5.202 1.00 98.31 84 TYR A CA 1
ATOM 650 C C . TYR A 1 84 ? 3.583 -9.567 -5.605 1.00 98.31 84 TYR A C 1
ATOM 652 O O . TYR A 1 84 ? 2.911 -10.299 -4.876 1.00 98.31 84 TYR A O 1
ATOM 660 N N . ARG A 1 85 ? 3.123 -9.108 -6.777 1.00 98.19 85 ARG A N 1
ATOM 661 C CA . ARG A 1 85 ? 1.791 -9.442 -7.314 1.00 98.19 85 ARG A CA 1
ATOM 662 C C . ARG A 1 85 ? 1.587 -10.945 -7.488 1.00 98.19 85 ARG A C 1
ATOM 664 O O . ARG A 1 85 ? 0.487 -11.444 -7.289 1.00 98.19 85 ARG A O 1
ATOM 671 N N . GLN A 1 86 ? 2.629 -11.659 -7.907 1.00 98.38 86 GLN A N 1
ATOM 672 C CA . GLN A 1 86 ? 2.572 -13.108 -8.108 1.00 98.38 86 GLN A CA 1
ATOM 673 C C . GLN A 1 86 ? 2.615 -13.883 -6.790 1.00 98.38 86 GLN A C 1
ATOM 675 O O . GLN A 1 86 ? 2.080 -14.986 -6.711 1.00 98.38 86 GLN A O 1
ATOM 680 N N . LYS A 1 87 ? 3.271 -13.323 -5.769 1.00 98.25 87 LYS A N 1
ATOM 681 C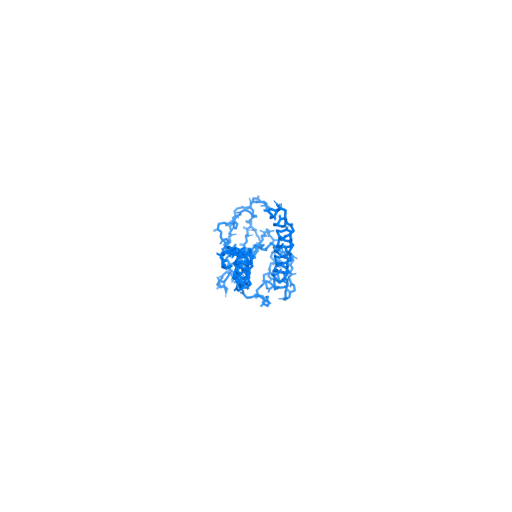 CA . LYS A 1 87 ? 3.477 -13.982 -4.478 1.00 98.25 87 LYS A CA 1
ATOM 682 C C . LYS A 1 87 ? 2.328 -13.766 -3.489 1.00 98.25 87 LYS A C 1
ATOM 684 O O . LYS A 1 87 ? 2.123 -14.619 -2.630 1.00 98.25 87 LYS A O 1
ATOM 689 N N . TYR A 1 88 ? 1.609 -12.648 -3.582 1.00 97.94 88 TYR A N 1
ATOM 690 C CA . TYR A 1 88 ? 0.601 -12.251 -2.598 1.00 97.94 88 TYR A CA 1
ATOM 691 C C . TYR A 1 88 ? -0.708 -11.825 -3.272 1.00 97.94 88 TYR A C 1
ATOM 693 O O . TYR A 1 88 ? -0.746 -10.818 -3.975 1.00 97.94 88 TYR A O 1
ATOM 701 N N . ASP A 1 89 ? -1.804 -12.527 -2.973 1.00 97.12 89 ASP A N 1
ATOM 702 C CA . ASP A 1 89 ? -3.128 -12.273 -3.573 1.00 97.12 89 ASP A CA 1
ATOM 703 C C . ASP A 1 89 ? -3.683 -10.871 -3.270 1.00 97.12 89 ASP A C 1
ATOM 705 O O . ASP A 1 89 ? -4.463 -10.311 -4.041 1.00 97.12 89 ASP A O 1
ATOM 709 N N . GLN A 1 90 ? -3.270 -10.282 -2.146 1.00 96.81 90 GLN A N 1
ATOM 710 C CA . GLN A 1 90 ? -3.673 -8.937 -1.732 1.00 96.81 90 GLN A CA 1
ATOM 711 C C . GLN A 1 90 ? -2.894 -7.810 -2.429 1.00 96.81 90 GLN A C 1
ATOM 713 O O . GLN A 1 90 ? -3.202 -6.637 -2.207 1.00 96.81 90 GLN A O 1
ATOM 718 N N . VAL A 1 91 ? -1.887 -8.136 -3.252 1.00 98.25 91 VAL A N 1
ATOM 719 C CA . VAL A 1 91 ? -1.069 -7.157 -3.979 1.00 98.25 91 VAL A CA 1
ATOM 720 C C . VAL A 1 91 ? -1.587 -6.982 -5.400 1.00 98.25 91 VAL A C 1
ATOM 722 O O . VAL A 1 91 ? -1.755 -7.930 -6.166 1.00 98.25 91 VAL A O 1
ATOM 725 N N . ARG A 1 92 ? -1.792 -5.728 -5.790 1.00 98.00 92 ARG A N 1
ATOM 726 C CA . ARG A 1 92 ? -2.230 -5.332 -7.127 1.00 98.00 92 ARG A CA 1
ATOM 727 C C . ARG A 1 92 ? -1.236 -4.338 -7.696 1.00 98.00 92 ARG A C 1
ATOM 729 O O . ARG A 1 92 ? -0.762 -3.460 -6.986 1.00 98.00 92 ARG A O 1
ATOM 736 N N . VAL A 1 93 ? -0.945 -4.458 -8.986 1.00 98.06 93 VAL A N 1
ATOM 737 C CA . VAL A 1 93 ? 0.043 -3.611 -9.660 1.00 98.06 93 VAL A CA 1
ATOM 738 C C . VAL A 1 93 ? -0.605 -2.892 -10.825 1.00 98.06 93 VAL A C 1
ATOM 740 O O . VAL A 1 93 ? -1.384 -3.482 -11.577 1.00 98.06 93 VAL A O 1
ATOM 743 N N . LEU A 1 94 ? -0.264 -1.617 -10.972 1.00 97.25 94 LEU A N 1
ATOM 744 C CA . LEU A 1 94 ? -0.608 -0.799 -12.118 1.00 97.25 94 LEU A CA 1
ATOM 745 C C . LEU A 1 94 ? 0.660 -0.208 -12.720 1.00 97.25 94 LEU A C 1
ATOM 747 O O . LEU A 1 94 ? 1.305 0.639 -12.106 1.00 97.25 94 LEU A O 1
ATOM 751 N N . HIS A 1 95 ? 0.965 -0.609 -13.950 1.00 97.44 95 HIS A N 1
ATOM 752 C CA . HIS A 1 95 ? 1.982 0.045 -14.762 1.00 97.44 95 HIS A CA 1
ATOM 753 C C . HIS A 1 95 ? 1.323 1.089 -15.649 1.00 97.44 95 HIS A C 1
ATOM 755 O O . HIS A 1 95 ? 0.332 0.813 -16.334 1.00 97.44 95 HIS A O 1
ATOM 761 N N . LYS A 1 96 ? 1.895 2.288 -15.676 1.00 95.69 96 LYS A N 1
ATOM 762 C CA . LYS A 1 96 ? 1.467 3.343 -16.593 1.00 95.69 96 LYS A CA 1
ATOM 763 C C . LYS A 1 96 ? 2.666 4.033 -17.220 1.00 95.69 96 LYS A C 1
ATOM 765 O O . LYS A 1 96 ? 3.788 3.929 -16.750 1.00 95.69 96 LYS A O 1
ATOM 770 N N . LYS A 1 97 ? 2.422 4.790 -18.287 1.00 96.62 97 LYS A N 1
ATOM 771 C CA . LYS A 1 97 ? 3.422 5.723 -18.819 1.00 96.62 97 L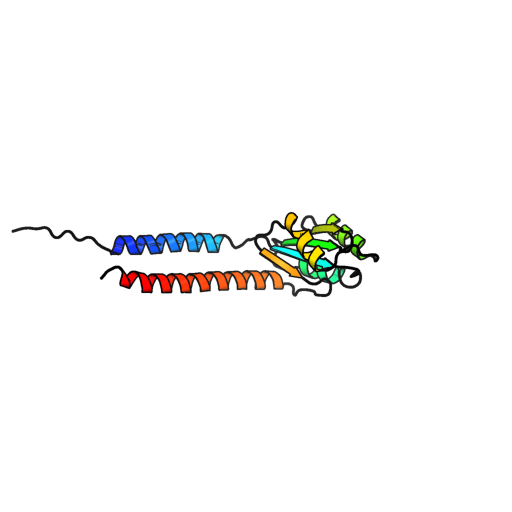YS A CA 1
ATOM 772 C C . LYS A 1 97 ? 3.651 6.853 -17.812 1.00 96.62 97 LYS A C 1
ATOM 774 O O . LYS A 1 97 ? 2.658 7.371 -17.301 1.00 96.62 97 LYS A O 1
ATOM 779 N N . ASN A 1 98 ? 4.903 7.274 -17.616 1.00 96.38 98 ASN A N 1
ATOM 780 C CA . ASN A 1 98 ? 5.260 8.378 -16.721 1.00 96.38 98 ASN A CA 1
ATOM 781 C C . ASN A 1 98 ? 4.384 9.620 -16.959 1.00 96.38 98 ASN A C 1
ATOM 783 O O . ASN A 1 98 ? 4.268 10.108 -18.089 1.00 96.38 98 ASN A O 1
ATOM 787 N N . GLY A 1 99 ? 3.735 10.084 -15.891 1.00 93.88 99 GLY A N 1
ATOM 788 C CA . GLY A 1 99 ? 2.891 11.281 -15.881 1.00 93.88 99 GLY A CA 1
ATOM 789 C C . GLY A 1 99 ? 3.048 12.127 -14.616 1.00 93.88 99 GLY A C 1
ATOM 790 O O . GLY A 1 99 ? 2.258 13.049 -14.405 1.00 93.88 99 GLY A O 1
ATOM 791 N N . GLY A 1 100 ? 4.032 11.808 -13.774 1.00 91.06 100 GLY A N 1
ATOM 792 C CA . GLY A 1 100 ? 4.293 12.464 -12.504 1.00 91.06 100 GLY A CA 1
ATOM 793 C C . GLY A 1 100 ? 3.338 12.043 -11.383 1.00 91.06 100 GLY A C 1
ATOM 794 O O . GLY A 1 100 ? 2.284 11.438 -11.594 1.00 91.06 100 GLY A O 1
ATOM 795 N N . ILE A 1 101 ? 3.688 12.452 -10.159 1.00 86.50 101 ILE A N 1
ATOM 796 C CA . ILE A 1 101 ? 3.039 12.014 -8.912 1.00 86.50 101 ILE A CA 1
ATOM 797 C C . ILE A 1 101 ? 1.521 12.237 -8.877 1.00 86.50 101 ILE A C 1
ATOM 799 O O . ILE A 1 101 ? 0.784 11.395 -8.370 1.00 86.50 101 ILE A O 1
ATOM 803 N N . GLY A 1 102 ? 1.029 13.342 -9.446 1.00 90.00 102 GLY A N 1
ATOM 804 C CA . GLY A 1 102 ? -0.408 13.626 -9.509 1.00 90.00 102 GLY A CA 1
ATOM 805 C C . GLY A 1 102 ? -1.162 12.638 -10.401 1.00 90.00 102 GLY A C 1
ATOM 806 O O . GLY A 1 102 ? -2.265 12.219 -10.065 1.00 90.00 102 GLY A O 1
ATOM 807 N N . SER A 1 103 ? -0.549 12.213 -11.510 1.00 93.38 103 SER A N 1
ATOM 808 C CA . SER A 1 103 ? -1.117 11.187 -12.385 1.00 93.38 103 SER A CA 1
ATOM 809 C C . SER A 1 103 ? -1.145 9.830 -11.680 1.00 93.38 103 SER A C 1
ATOM 811 O O . SER A 1 103 ? -2.180 9.163 -11.690 1.00 93.38 103 SER A O 1
ATOM 813 N N . SER A 1 104 ? -0.058 9.459 -10.999 1.00 91.12 104 SER A N 1
ATOM 814 C CA . SER A 1 104 ? 0.032 8.208 -10.233 1.00 91.12 104 SER A CA 1
ATOM 815 C C . SER A 1 104 ? -0.988 8.148 -9.097 1.00 91.12 104 SER A C 1
ATOM 817 O O . SER A 1 104 ? -1.665 7.136 -8.929 1.00 91.12 104 SER A O 1
ATOM 819 N N . ARG A 1 105 ? -1.188 9.262 -8.379 1.00 87.31 105 ARG A N 1
ATOM 820 C CA . ARG A 1 105 ? -2.186 9.393 -7.303 1.00 87.31 105 ARG A CA 1
ATOM 821 C C . ARG A 1 105 ? -3.639 9.401 -7.775 1.00 87.31 105 ARG A C 1
ATOM 823 O O . ARG A 1 105 ? -4.519 9.345 -6.930 1.00 87.31 105 ARG A O 1
ATOM 830 N N . ASN A 1 106 ? -3.910 9.446 -9.073 1.00 92.62 106 ASN A N 1
ATOM 831 C CA . ASN A 1 106 ? -5.269 9.267 -9.590 1.00 92.62 106 ASN A CA 1
ATOM 832 C C . ASN A 1 106 ? -5.470 7.875 -10.202 1.00 92.62 106 ASN A C 1
ATOM 834 O O . ASN A 1 106 ? -6.598 7.409 -10.327 1.00 92.62 106 ASN A O 1
ATOM 838 N N . ALA A 1 107 ? -4.386 7.198 -10.580 1.00 93.62 107 ALA A N 1
ATOM 839 C CA . ALA A 1 107 ? -4.444 5.965 -11.353 1.00 93.62 107 ALA A CA 1
ATOM 840 C C . ALA A 1 107 ? -4.965 4.761 -10.541 1.00 93.62 107 ALA A C 1
ATOM 842 O O . ALA A 1 107 ? -5.622 3.885 -11.097 1.00 93.62 107 ALA A O 1
ATOM 843 N N . TRP A 1 108 ? -4.734 4.741 -9.225 1.00 94.19 108 TRP A N 1
ATOM 844 C CA . TRP A 1 108 ? -5.200 3.674 -8.329 1.00 94.19 108 TRP A CA 1
ATOM 845 C C . TRP A 1 108 ? -6.696 3.760 -7.988 1.00 94.19 108 TRP A C 1
ATOM 847 O O . TRP A 1 108 ? -7.247 2.776 -7.502 1.00 94.19 108 TRP A O 1
ATOM 857 N N . LEU A 1 109 ? -7.366 4.896 -8.234 1.00 93.06 109 LEU A N 1
ATOM 858 C CA . LEU A 1 109 ? -8.740 5.150 -7.764 1.00 93.06 109 LEU A CA 1
ATOM 859 C C . LEU A 1 109 ? -9.736 4.077 -8.212 1.00 93.06 109 LEU A C 1
ATOM 861 O O . LEU A 1 109 ? -10.586 3.661 -7.438 1.00 93.06 109 LEU A O 1
ATOM 865 N N . ALA A 1 110 ? -9.617 3.605 -9.454 1.00 90.62 110 ALA A N 1
ATOM 866 C CA . ALA A 1 110 ? -10.490 2.561 -9.992 1.00 90.62 110 ALA A CA 1
ATOM 867 C C . ALA A 1 110 ? -10.144 1.150 -9.477 1.00 90.62 110 ALA A C 1
ATOM 869 O O . ALA A 1 110 ? -10.884 0.201 -9.725 1.00 90.62 110 ALA A O 1
ATOM 870 N N . MET A 1 111 ? -8.997 0.995 -8.813 1.00 93.44 111 MET A N 1
ATOM 871 C CA . MET A 1 111 ? -8.545 -0.270 -8.250 1.00 93.44 111 MET A CA 1
ATOM 872 C C . MET A 1 111 ? -8.910 -0.392 -6.777 1.00 93.44 111 MET A C 1
ATOM 874 O O . MET A 1 111 ? -9.316 -1.476 -6.379 1.00 93.44 111 MET A O 1
ATOM 878 N N . ALA A 1 112 ? -8.784 0.668 -5.979 1.00 95.19 112 ALA A N 1
ATOM 879 C CA . ALA A 1 112 ? -9.066 0.588 -4.549 1.00 95.19 112 ALA A CA 1
ATOM 880 C C . ALA A 1 112 ? -10.496 0.109 -4.253 1.00 95.19 112 ALA A C 1
ATOM 882 O O . ALA A 1 112 ? -11.464 0.501 -4.901 1.00 95.19 112 ALA A O 1
ATOM 883 N N . SER A 1 113 ? -10.590 -0.768 -3.263 1.00 94.88 113 SER A N 1
ATOM 884 C CA . SER A 1 113 ? -11.813 -1.384 -2.754 1.00 94.88 113 SER A CA 1
ATOM 885 C C . SER A 1 113 ? -11.896 -1.363 -1.227 1.00 94.88 113 SER A C 1
ATOM 887 O O . SER A 1 113 ? -12.846 -1.907 -0.676 1.00 94.88 113 SER A O 1
ATOM 889 N N . GLY A 1 114 ? -10.897 -0.790 -0.553 1.00 93.56 114 GLY A N 1
ATOM 890 C CA . GLY A 1 114 ? -10.910 -0.571 0.884 1.00 93.56 114 GLY A CA 1
ATOM 891 C C . GLY A 1 114 ? -11.773 0.624 1.272 1.00 93.56 114 GLY A C 1
ATOM 892 O O . GLY A 1 114 ? -11.921 1.586 0.516 1.00 93.56 114 GLY A O 1
ATOM 893 N N . ASP A 1 115 ? -12.314 0.562 2.479 1.00 91.50 115 ASP A N 1
ATOM 894 C CA . ASP A 1 115 ? -13.099 1.621 3.111 1.00 91.50 115 ASP A CA 1
ATOM 895 C C . ASP A 1 115 ? -12.207 2.799 3.531 1.00 91.50 115 ASP A C 1
ATOM 897 O O . ASP A 1 115 ? -12.644 3.952 3.588 1.00 91.50 115 ASP A O 1
ATOM 901 N N . TYR A 1 116 ? -10.926 2.504 3.770 1.00 92.69 116 TYR A N 1
ATOM 902 C CA . TYR A 1 116 ? -9.888 3.475 4.077 1.00 92.69 116 TYR A CA 1
ATOM 903 C C . TYR A 1 116 ? -8.748 3.416 3.066 1.00 92.69 116 TYR A C 1
ATOM 905 O O . TYR A 1 116 ? -8.388 2.353 2.564 1.00 92.69 116 TYR A O 1
ATOM 913 N N . VAL A 1 117 ? -8.130 4.571 2.814 1.00 94.50 117 VAL A N 1
ATOM 914 C CA . VAL A 1 117 ? -6.969 4.699 1.928 1.00 94.50 117 VAL A CA 1
ATOM 915 C C . VAL A 1 117 ? -5.797 5.274 2.712 1.00 94.50 117 VAL A C 1
ATOM 917 O O . VAL A 1 117 ? -5.917 6.343 3.313 1.00 94.50 117 VAL A O 1
ATOM 920 N N . LEU A 1 118 ? -4.657 4.585 2.666 1.00 94.88 118 LEU A N 1
ATOM 921 C CA . LEU A 1 118 ? -3.398 5.029 3.257 1.00 94.88 118 LEU A CA 1
ATOM 922 C C . LEU A 1 118 ? -2.343 5.188 2.160 1.00 94.88 118 LEU A C 1
ATOM 924 O O . LEU A 1 118 ? -2.030 4.239 1.448 1.00 94.88 118 LEU A O 1
ATOM 928 N N . PHE A 1 119 ? -1.778 6.385 2.033 1.00 94.19 119 PHE A N 1
ATOM 929 C CA . PHE A 1 119 ? -0.685 6.649 1.099 1.00 94.19 119 PHE A CA 1
ATOM 930 C C . PHE A 1 119 ? 0.658 6.489 1.785 1.00 94.19 119 PHE A C 1
ATOM 932 O O . PHE A 1 119 ? 0.895 7.133 2.806 1.00 94.19 119 PHE A O 1
ATOM 939 N N . ILE A 1 120 ? 1.538 5.699 1.178 1.00 92.88 120 ILE A N 1
ATOM 940 C CA . ILE A 1 120 ? 2.909 5.503 1.636 1.00 92.88 120 ILE A CA 1
ATOM 941 C C . ILE A 1 120 ? 3.859 5.869 0.498 1.00 92.88 120 ILE A C 1
ATOM 943 O O . ILE A 1 120 ? 3.719 5.392 -0.630 1.00 92.88 120 ILE A O 1
ATOM 947 N N . ASP A 1 121 ? 4.827 6.732 0.796 1.00 85.56 121 ASP A N 1
ATOM 948 C CA . ASP A 1 121 ? 5.903 7.032 -0.142 1.00 85.56 121 ASP A CA 1
ATOM 949 C C . ASP A 1 121 ? 6.834 5.812 -0.269 1.00 85.56 121 ASP A C 1
ATOM 951 O O . ASP A 1 121 ? 7.181 5.160 0.715 1.00 85.56 121 ASP A O 1
ATOM 955 N N . ASN A 1 122 ? 7.250 5.521 -1.498 1.00 77.31 122 ASN A N 1
ATOM 956 C CA . ASN A 1 122 ? 8.108 4.399 -1.913 1.00 77.31 122 ASN A CA 1
ATOM 957 C C . ASN A 1 122 ? 9.458 4.260 -1.173 1.00 77.31 122 ASN A C 1
ATOM 959 O O . ASN A 1 122 ? 10.075 3.196 -1.216 1.00 77.31 122 ASN A O 1
ATOM 963 N N . ASN A 1 123 ? 9.930 5.319 -0.518 1.00 82.88 123 ASN A N 1
ATOM 964 C CA . ASN A 1 123 ? 11.189 5.378 0.220 1.00 82.88 123 ASN A CA 1
ATOM 965 C C . ASN A 1 123 ? 10.999 5.354 1.746 1.00 82.88 123 ASN A C 1
ATOM 967 O O . ASN A 1 123 ? 11.980 5.474 2.481 1.00 82.88 123 ASN A O 1
ATOM 971 N N . ASN A 1 124 ? 9.759 5.180 2.210 1.00 88.19 124 ASN A N 1
ATOM 972 C CA . ASN A 1 124 ? 9.408 5.056 3.617 1.00 88.19 124 ASN A CA 1
ATOM 973 C C . ASN A 1 124 ? 8.993 3.618 3.949 1.00 88.19 124 ASN A C 1
ATOM 975 O O . ASN A 1 124 ? 8.505 2.869 3.104 1.00 88.19 124 ASN A O 1
ATOM 979 N N . TRP A 1 125 ? 9.158 3.239 5.213 1.00 91.75 125 TRP A N 1
ATOM 980 C CA . TRP A 1 125 ? 8.708 1.958 5.749 1.00 91.75 125 TRP A CA 1
ATOM 981 C C . TRP A 1 125 ? 8.004 2.164 7.084 1.00 91.75 125 TRP A C 1
ATOM 983 O O . TRP A 1 125 ? 8.286 3.108 7.826 1.00 91.75 125 TRP A O 1
ATOM 993 N N . LEU A 1 126 ? 7.072 1.266 7.371 1.00 95.25 126 LEU A N 1
ATOM 994 C CA . LEU A 1 126 ? 6.218 1.327 8.545 1.00 95.25 126 LEU A CA 1
ATOM 995 C C . LEU A 1 126 ? 6.771 0.477 9.691 1.00 95.25 126 LEU A C 1
ATOM 997 O O . LEU A 1 126 ? 7.459 -0.520 9.477 1.00 95.25 126 LEU A O 1
ATOM 1001 N N . THR A 1 127 ? 6.442 0.863 10.923 1.00 96.75 127 THR A N 1
ATOM 1002 C CA . THR A 1 127 ? 6.550 -0.030 12.083 1.00 96.75 127 THR A CA 1
ATOM 1003 C C . THR A 1 127 ? 5.469 -1.103 12.005 1.00 96.75 127 THR A C 1
ATOM 1005 O O . THR A 1 127 ? 4.414 -0.856 11.431 1.00 96.75 127 THR A O 1
ATOM 1008 N N . GLU A 1 128 ? 5.692 -2.267 12.612 1.00 97.50 128 GLU A N 1
ATOM 1009 C CA . GLU A 1 128 ? 4.812 -3.448 12.507 1.00 97.50 128 GLU A CA 1
ATOM 1010 C C . GLU A 1 128 ? 3.343 -3.183 12.895 1.00 97.50 128 GLU A C 1
ATOM 1012 O O . GLU A 1 128 ? 2.444 -3.799 12.332 1.00 97.50 128 GLU A O 1
ATOM 1017 N N . THR A 1 129 ? 3.087 -2.241 13.809 1.00 97.06 129 THR A N 1
ATOM 1018 C CA . THR A 1 129 ? 1.737 -1.894 14.297 1.00 97.06 129 THR A CA 1
ATOM 1019 C C . THR A 1 129 ? 1.133 -0.651 13.647 1.00 97.06 129 THR A C 1
ATOM 1021 O O . THR A 1 129 ? 0.034 -0.245 14.014 1.00 97.06 129 THR A O 1
ATOM 1024 N N . HIS A 1 130 ? 1.824 -0.007 12.701 1.00 96.75 130 HIS A N 1
ATOM 1025 C CA . HIS A 1 130 ? 1.455 1.330 12.228 1.00 96.75 130 HIS A CA 1
ATOM 1026 C C . HIS A 1 130 ? 0.008 1.422 11.725 1.00 96.75 130 HIS A C 1
ATOM 1028 O O . HIS A 1 130 ? -0.714 2.349 12.089 1.00 96.75 130 HIS A O 1
ATOM 1034 N N . ILE A 1 131 ? -0.419 0.471 10.889 1.00 96.00 131 ILE A N 1
ATOM 1035 C CA . ILE A 1 131 ? -1.765 0.482 10.302 1.00 96.00 131 ILE A CA 1
ATOM 1036 C C . ILE A 1 131 ? -2.826 0.169 11.362 1.00 96.00 131 ILE A C 1
ATOM 1038 O O . ILE A 1 131 ? -3.888 0.789 11.355 1.00 96.00 131 ILE A O 1
ATOM 1042 N N . GLU A 1 132 ? -2.530 -0.727 12.304 1.00 94.50 132 GLU A N 1
ATOM 1043 C CA . GLU A 1 132 ? -3.420 -1.031 13.430 1.00 94.50 132 GLU A CA 1
ATOM 1044 C C . GLU A 1 132 ? -3.609 0.199 14.331 1.00 94.50 132 GLU A C 1
ATOM 1046 O O . GLU A 1 132 ? -4.737 0.601 14.615 1.00 94.50 132 GLU A O 1
ATOM 1051 N N . ASP A 1 133 ? -2.511 0.852 14.717 1.00 94.81 133 ASP A N 1
ATOM 1052 C CA . ASP A 1 133 ? -2.529 2.067 15.533 1.00 94.81 133 ASP A CA 1
ATOM 1053 C C . ASP A 1 133 ? -3.284 3.205 14.835 1.00 94.81 133 ASP A C 1
ATOM 1055 O O . ASP A 1 133 ? -4.055 3.934 15.471 1.00 94.81 133 ASP A O 1
ATOM 1059 N N . TRP A 1 134 ? -3.105 3.336 13.518 1.00 94.31 134 TRP A N 1
ATOM 1060 C CA . TRP A 1 134 ? -3.824 4.307 12.700 1.00 94.31 134 TRP A CA 1
ATOM 1061 C C . TRP A 1 134 ? -5.334 4.039 12.673 1.00 94.31 134 TRP A C 1
ATOM 1063 O O . TRP A 1 134 ? -6.115 4.958 12.932 1.00 94.31 134 TRP A O 1
ATOM 1073 N N . CYS A 1 135 ? -5.754 2.790 12.447 1.00 90.81 135 CYS A N 1
ATOM 1074 C CA . CYS A 1 135 ? -7.169 2.405 12.479 1.00 90.81 135 CYS A CA 1
ATOM 1075 C C . CYS A 1 135 ? -7.788 2.655 13.865 1.00 90.81 135 CYS A C 1
ATOM 1077 O O . CYS A 1 135 ? -8.836 3.297 13.971 1.00 90.81 135 CYS A O 1
ATOM 1079 N N . ASN A 1 136 ? -7.090 2.255 14.932 1.00 89.25 136 ASN A N 1
ATOM 1080 C CA . ASN A 1 136 ? -7.515 2.472 16.317 1.00 89.25 136 ASN A CA 1
ATOM 1081 C C . ASN A 1 136 ? -7.680 3.965 16.651 1.00 89.25 136 ASN A C 1
ATOM 1083 O O . ASN A 1 136 ? -8.552 4.354 17.434 1.00 89.25 136 ASN A O 1
ATOM 1087 N N . LEU A 1 137 ? -6.826 4.828 16.093 1.00 90.44 137 LEU A N 1
ATOM 1088 C CA . LEU A 1 137 ? -6.942 6.271 16.280 1.00 90.44 137 LEU A CA 1
ATOM 1089 C C . LEU A 1 137 ? -8.163 6.839 15.546 1.00 90.44 137 LEU A C 1
ATOM 1091 O O . LEU A 1 137 ? -8.904 7.629 16.137 1.00 90.44 137 LEU A O 1
ATOM 1095 N N . LEU A 1 138 ? -8.391 6.430 14.294 1.00 87.19 138 LEU A N 1
ATOM 1096 C CA . LEU A 1 138 ? -9.568 6.838 13.521 1.00 87.19 138 LEU A CA 1
ATOM 1097 C C . LEU A 1 138 ? -10.870 6.452 14.231 1.00 87.19 138 LEU A C 1
ATOM 1099 O O . LEU A 1 138 ? -11.779 7.279 14.338 1.00 87.19 138 LEU A O 1
ATOM 1103 N N . GLU A 1 139 ? -10.926 5.242 14.787 1.00 82.31 139 GLU A N 1
ATOM 1104 C CA . GLU A 1 139 ? -12.054 4.767 15.589 1.00 82.31 139 GLU A CA 1
ATOM 1105 C C . GLU A 1 139 ? -12.319 5.676 16.793 1.00 82.31 139 GLU A C 1
ATOM 1107 O O . GLU A 1 139 ? -13.423 6.205 16.966 1.00 82.31 139 GLU A O 1
ATOM 1112 N N . LYS A 1 140 ? -11.283 5.933 17.600 1.00 83.12 140 LYS A N 1
ATOM 1113 C CA . LYS A 1 140 ? -11.389 6.808 18.777 1.00 83.12 140 LYS A CA 1
ATOM 1114 C C . LYS A 1 140 ? -11.862 8.209 18.400 1.00 83.12 140 LYS A C 1
ATOM 1116 O O . LYS A 1 140 ? -12.677 8.793 19.117 1.00 83.12 140 LYS A O 1
ATOM 1121 N N . MET A 1 141 ? -11.389 8.749 17.276 1.00 84.12 141 MET A N 1
ATOM 1122 C CA . MET A 1 141 ? -11.826 10.053 16.773 1.00 84.12 141 MET A CA 1
ATOM 1123 C C . MET A 1 141 ? -13.300 10.048 16.351 1.00 84.12 141 MET A C 1
ATOM 1125 O O . MET A 1 141 ? -14.015 11.011 16.648 1.00 84.12 141 MET A O 1
ATOM 1129 N N . LEU A 1 142 ? -13.776 8.981 15.700 1.00 81.69 142 LEU A N 1
ATOM 1130 C CA . LEU A 1 142 ? -15.181 8.845 15.313 1.00 81.69 142 LEU A CA 1
ATOM 1131 C C . LEU A 1 142 ? -16.088 8.777 16.548 1.00 81.69 142 LEU A C 1
ATOM 1133 O O . LEU A 1 142 ? -17.055 9.538 16.640 1.00 81.69 142 LEU A O 1
ATOM 1137 N N . ILE A 1 143 ? -15.729 7.940 17.526 1.00 78.81 143 ILE A N 1
ATOM 1138 C CA . ILE A 1 143 ? -16.444 7.811 18.803 1.00 78.81 143 ILE A CA 1
ATOM 1139 C C . ILE A 1 143 ? -16.499 9.158 19.527 1.00 78.81 143 ILE A C 1
ATOM 1141 O O . ILE A 1 143 ? -17.570 9.601 19.950 1.00 78.81 143 ILE A O 1
ATOM 1145 N N . PHE A 1 144 ? -15.359 9.845 19.635 1.00 78.75 144 PHE A N 1
ATOM 1146 C CA . PHE A 1 144 ? -15.284 11.145 20.295 1.00 78.75 144 PHE A CA 1
ATOM 1147 C C . PHE A 1 144 ? -16.157 12.198 19.596 1.00 78.75 144 PHE A C 1
ATOM 1149 O O . PHE A 1 144 ? -16.883 12.946 20.255 1.00 78.75 144 PHE A O 1
ATOM 1156 N N . ARG A 1 145 ? -16.159 12.223 18.256 1.00 80.38 145 ARG A N 1
ATOM 1157 C CA . ARG A 1 145 ? -17.020 13.119 17.473 1.00 80.38 145 ARG A CA 1
ATOM 1158 C C . ARG A 1 145 ? -18.504 12.839 17.716 1.00 80.38 145 ARG A C 1
ATOM 1160 O O . ARG A 1 145 ? -19.268 13.783 17.913 1.00 80.38 145 ARG A O 1
ATOM 1167 N N . LEU A 1 146 ? -18.916 11.571 17.739 1.00 75.88 146 LEU A N 1
ATOM 1168 C CA . LEU A 1 146 ? -20.300 11.181 18.034 1.00 75.88 146 LEU A CA 1
ATOM 1169 C C . LEU A 1 146 ? -20.707 11.564 19.464 1.00 75.88 146 LEU A C 1
ATOM 1171 O O . LEU A 1 146 ? -21.809 12.075 19.676 1.00 75.88 146 LEU A O 1
ATOM 1175 N N . ALA A 1 147 ? -19.810 11.404 20.440 1.00 74.31 147 ALA A N 1
ATOM 1176 C CA . ALA A 1 147 ? -20.054 11.825 21.819 1.00 74.31 147 ALA A CA 1
ATOM 1177 C C . ALA A 1 147 ? -20.312 13.342 21.920 1.00 74.31 147 ALA A C 1
ATOM 1179 O O . ALA A 1 147 ? -21.270 13.765 22.568 1.00 74.31 147 ALA A O 1
ATOM 1180 N N . ILE A 1 148 ? -19.527 14.166 21.215 1.00 77.75 148 ILE A N 1
ATOM 1181 C CA . ILE A 1 148 ? -19.743 15.623 21.170 1.00 77.75 148 ILE A CA 1
ATOM 1182 C C . ILE A 1 148 ? -21.081 15.969 20.504 1.00 77.75 148 ILE A C 1
ATOM 1184 O O . ILE A 1 148 ? -21.830 16.807 21.013 1.00 77.75 148 ILE A O 1
ATOM 1188 N N . LEU A 1 149 ? -21.399 15.333 19.372 1.00 75.44 149 LEU A N 1
ATOM 1189 C CA . LEU A 1 149 ? -22.643 15.596 18.643 1.00 75.44 149 LEU A CA 1
ATOM 1190 C C . LEU A 1 149 ? -23.876 15.217 19.474 1.00 75.44 149 LEU A C 1
ATOM 1192 O O . LEU A 1 149 ? -24.839 15.980 19.524 1.00 75.44 149 LEU A O 1
ATOM 1196 N N . THR A 1 150 ? -23.838 14.086 20.180 1.00 73.94 150 THR A N 1
ATOM 1197 C CA . THR A 1 150 ? -24.954 13.646 21.032 1.00 73.94 150 THR A CA 1
ATOM 1198 C C . THR A 1 150 ? -25.152 14.545 22.254 1.00 73.94 150 THR A C 1
ATOM 1200 O O . THR A 1 150 ? -26.297 14.850 22.590 1.00 73.94 150 THR A O 1
ATOM 1203 N N . ASP A 1 151 ? -24.081 15.036 22.888 1.00 71.31 151 ASP A N 1
ATOM 1204 C CA . ASP A 1 151 ? -24.185 16.024 23.975 1.00 71.31 151 ASP A CA 1
ATOM 1205 C C . ASP A 1 151 ? -24.753 17.367 23.480 1.00 71.31 151 ASP A C 1
ATOM 1207 O O . ASP A 1 151 ? -25.636 17.955 24.110 1.00 71.31 151 ASP A O 1
ATOM 1211 N N . SER A 1 152 ? -24.317 17.823 22.300 1.00 65.19 152 SER A N 1
ATOM 1212 C CA . SER A 1 152 ? -24.852 19.030 21.660 1.00 65.19 152 SER A CA 1
ATOM 1213 C C . SER A 1 152 ? -26.345 18.901 21.330 1.00 65.19 152 SER A C 1
ATOM 1215 O O . SER A 1 152 ? -27.126 19.805 21.635 1.00 65.19 152 SER A O 1
ATOM 1217 N N . MET A 1 153 ? -26.777 17.759 20.783 1.00 62.38 153 MET A N 1
ATOM 1218 C CA . MET A 1 153 ? -28.196 17.507 20.506 1.00 62.38 153 MET A CA 1
ATOM 1219 C C . MET A 1 153 ? -29.040 17.460 21.783 1.00 62.38 153 MET A C 1
ATOM 1221 O O . MET A 1 153 ? -30.127 18.036 21.801 1.00 62.38 153 MET A O 1
ATOM 1225 N N . LYS A 1 154 ? -28.540 16.849 22.869 1.00 59.94 154 LYS A N 1
ATOM 1226 C CA . LYS A 1 154 ? -29.230 16.861 24.172 1.00 59.94 154 LYS A CA 1
ATOM 1227 C C . LYS A 1 154 ? -29.452 18.289 24.672 1.00 59.94 154 LYS A C 1
ATOM 1229 O O . LYS A 1 154 ? -30.564 18.618 25.075 1.00 59.94 154 LYS A O 1
ATOM 1234 N N . LYS A 1 155 ? -28.436 19.156 24.583 1.00 58.19 155 LYS A N 1
ATOM 1235 C CA . LYS A 1 155 ? -28.545 20.576 24.970 1.00 58.19 155 LYS A CA 1
ATOM 1236 C C . LYS A 1 155 ? -29.573 21.341 24.130 1.00 58.19 155 LYS A C 1
ATOM 1238 O O . LYS A 1 155 ? -30.332 22.127 24.687 1.00 58.19 155 LYS A O 1
ATOM 1243 N N . ASN A 1 156 ? -29.646 21.078 22.825 1.00 54.22 156 ASN A N 1
ATOM 1244 C CA . ASN A 1 156 ? -30.604 21.741 21.933 1.00 54.22 156 ASN A CA 1
ATOM 1245 C C . ASN A 1 156 ? -32.046 21.226 22.091 1.00 54.22 156 ASN A C 1
ATOM 1247 O O . ASN A 1 156 ? -32.989 21.986 21.880 1.00 54.22 156 ASN A O 1
ATOM 1251 N N . LEU A 1 157 ? -32.242 19.972 22.512 1.00 46.78 157 LEU A N 1
ATOM 1252 C CA . LEU A 1 157 ? -33.577 19.411 22.733 1.00 46.78 157 LEU A CA 1
ATOM 1253 C C . LEU A 1 157 ? -34.297 20.064 23.927 1.00 46.78 157 LEU A C 1
ATOM 1255 O O . LEU A 1 157 ? -35.514 20.212 23.891 1.00 46.78 157 LEU A O 1
ATOM 1259 N N . HIS A 1 158 ? -33.562 20.541 24.940 1.00 49.66 158 HIS A N 1
ATOM 1260 C CA . HIS A 1 158 ? -34.135 21.291 26.068 1.00 49.66 158 HIS A CA 1
ATOM 1261 C C . HIS A 1 158 ? -34.769 22.638 25.668 1.00 49.66 158 HIS A C 1
ATOM 1263 O O . HIS A 1 158 ? -35.595 23.148 26.419 1.00 49.66 158 HIS A O 1
ATOM 1269 N N . PHE A 1 159 ? -34.442 23.197 24.496 1.00 46.09 159 PHE A N 1
ATOM 1270 C CA . PHE A 1 159 ? -35.029 24.453 24.009 1.00 46.09 159 PHE A CA 1
ATOM 1271 C C . PHE A 1 159 ? -36.377 24.283 23.291 1.00 46.09 159 PHE A C 1
ATOM 1273 O O . PHE A 1 159 ? -37.085 25.267 23.112 1.00 46.09 159 PHE A O 1
ATOM 1280 N N . TYR A 1 160 ? -36.756 23.062 22.900 1.00 41.34 160 TYR A N 1
ATOM 1281 C CA . TYR A 1 160 ? -37.999 22.794 22.158 1.00 41.34 160 TYR A CA 1
ATOM 1282 C C . TYR A 1 160 ? -39.148 22.253 23.028 1.00 41.34 160 TYR A C 1
ATOM 1284 O O . TYR A 1 160 ? -40.207 21.916 22.505 1.00 41.34 160 TYR A O 1
ATOM 1292 N N . ILE A 1 161 ? -38.954 22.174 24.349 1.00 42.22 161 ILE A N 1
ATOM 1293 C CA . ILE A 1 161 ? -39.946 21.674 25.324 1.00 42.22 161 ILE A CA 1
ATOM 1294 C C . ILE A 1 161 ? -40.392 22.759 26.325 1.00 42.22 161 ILE A C 1
ATOM 1296 O O . ILE A 1 161 ? -40.803 22.436 27.440 1.00 42.22 161 ILE A O 1
ATOM 1300 N N . GLY A 1 162 ? -40.282 24.034 25.937 1.00 40.59 162 GLY A N 1
ATOM 1301 C CA . GLY A 1 162 ? -40.766 25.196 26.693 1.00 40.59 162 GLY A CA 1
ATOM 1302 C C . GLY A 1 162 ? -42.088 25.722 26.161 1.00 40.59 162 GLY A C 1
ATOM 1303 O O . GLY A 1 162 ? -42.186 25.868 24.923 1.00 40.59 162 GLY A O 1
#

pLDDT: mean 80.35, std 22.19, range [29.48, 98.38]

Organism: Lactobacillus gasseri (NCBI:txid1596)